Protein AF-A0AAW0ZZJ4-F1 (afdb_monomer_lite)

Radius of gyration: 38.71 Å; chains: 1; bounding box: 100×43×88 Å

Organism: NCBI:txid166442

InterPro domains:
  IPR011687 Ribosome biogenesis protein Nop53/GLTSCR2 [PF07767] (12-136)
  IPR011687 Ribosome biogenesis protein Nop53/GLTSCR2 [PTHR14211] (7-124)

Sequence (141 aa):
MTPTGGKKRKVSKKNKKAWRKYVDMGDVDKFLDNTRLEERLGSFAARENSDLFVVSTAEPVLSKKQRRELLKSKEPRCFSILKPHTAVPDPISKRNRVRTREERRNSRLQTKEQRRNAQILKKRAIQTSQELQNNNNVKTK

pLDDT: mean 85.58, std 9.7, range [42.0, 95.81]

Foldseek 3Di:
DDDDDDDQDDDDCPDPVSVVVRDDCVVVVVVVVVVVVCVVPPDPVPDDPCVVDDDPDPDPPDDPVRVVVVVVPDDDPVCVVVDDPDPDPDPPPDDDDDDDPVRPDDPVVVVVVVVVVVVVVVVVVVVVVVVVVVVVVVVVD

Secondary structure (DSSP, 8-state):
-----PPPP-----SHHHHHHH---HHHHHHHHHHHHHHHH--GGGS-HHHH-----------HHHHHHHHHHSPPGGGGGGS-SSSSPPS------PPPTTTTS-HHHHHHHHHHHHHHHHHHHHHHHHHHHHHHHHTT-

Structure (mmCIF, N/CA/C/O backbone):
data_AF-A0AAW0ZZJ4-F1
#
_entry.id   AF-A0AAW0ZZJ4-F1
#
loop_
_atom_site.group_PDB
_atom_site.id
_atom_site.type_symbol
_atom_site.label_atom_id
_atom_site.label_alt_id
_atom_site.label_comp_id
_atom_site.label_asym_id
_atom_site.label_entity_id
_atom_site.label_seq_id
_atom_site.pdbx_PDB_ins_code
_atom_site.Cartn_x
_atom_site.Cartn_y
_atom_site.Cartn_z
_atom_site.occupancy
_atom_site.B_iso_or_equiv
_atom_site.auth_seq_id
_atom_site.auth_comp_id
_atom_site.auth_asym_id
_atom_site.auth_atom_id
_atom_site.pdbx_PDB_model_num
ATOM 1 N N . MET A 1 1 ? 19.364 -0.132 -42.767 1.00 42.00 1 MET A N 1
ATOM 2 C CA . MET A 1 1 ? 20.809 -0.216 -43.078 1.00 42.00 1 MET A CA 1
ATOM 3 C C . MET A 1 1 ? 21.279 -1.623 -42.744 1.00 42.00 1 MET A C 1
ATOM 5 O O . MET A 1 1 ? 21.388 -1.959 -41.574 1.00 42.00 1 MET A O 1
ATOM 9 N N . THR A 1 2 ? 21.446 -2.482 -43.745 1.00 46.25 2 THR A N 1
ATOM 10 C CA . THR A 1 2 ? 21.956 -3.851 -43.561 1.00 46.25 2 THR A CA 1
ATOM 11 C C . THR A 1 2 ? 23.477 -3.807 -43.385 1.00 46.25 2 THR A C 1
ATOM 13 O O . THR A 1 2 ? 24.134 -3.113 -44.164 1.00 46.25 2 THR A O 1
ATOM 16 N N . PRO A 1 3 ? 24.070 -4.507 -42.400 1.00 58.38 3 PRO A N 1
ATOM 17 C CA . PRO A 1 3 ? 25.512 -4.469 -42.208 1.00 58.38 3 PRO A CA 1
ATOM 18 C C . PRO A 1 3 ? 26.198 -5.182 -43.377 1.00 58.38 3 PRO A C 1
ATOM 20 O O . PRO A 1 3 ? 26.051 -6.387 -43.571 1.00 58.38 3 PRO A O 1
ATOM 23 N N . THR A 1 4 ? 26.956 -4.427 -44.169 1.00 57.59 4 THR A N 1
ATOM 24 C CA . THR A 1 4 ? 27.861 -4.959 -45.189 1.00 57.59 4 THR A CA 1
ATOM 25 C C . THR A 1 4 ? 28.889 -5.860 -44.504 1.00 57.59 4 THR A C 1
ATOM 27 O O . THR A 1 4 ? 29.706 -5.392 -43.707 1.00 57.59 4 THR A O 1
ATOM 30 N N . GLY A 1 5 ? 28.816 -7.164 -44.773 1.00 61.78 5 GLY A N 1
ATOM 31 C CA . GLY A 1 5 ? 29.645 -8.194 -44.151 1.00 61.78 5 GLY A CA 1
ATOM 32 C C . GLY A 1 5 ? 31.118 -8.083 -44.540 1.00 61.78 5 GLY A C 1
ATOM 33 O O . GLY A 1 5 ? 31.578 -8.747 -45.465 1.00 61.78 5 GLY A O 1
ATOM 34 N N . GLY A 1 6 ? 31.878 -7.268 -43.810 1.00 68.12 6 GLY A N 1
ATOM 35 C CA . GLY A 1 6 ? 33.337 -7.267 -43.881 1.00 68.12 6 GLY A CA 1
ATOM 36 C C . GLY A 1 6 ? 33.921 -8.596 -43.387 1.00 68.12 6 GLY A C 1
ATOM 37 O O . GLY A 1 6 ? 33.412 -9.204 -42.441 1.00 68.12 6 GLY A O 1
ATOM 38 N N . LYS A 1 7 ? 35.013 -9.059 -44.014 1.00 72.69 7 LYS A N 1
ATOM 39 C CA . LYS A 1 7 ? 35.733 -10.278 -43.601 1.00 72.69 7 LYS A CA 1
ATOM 40 C C . LYS A 1 7 ? 36.097 -10.194 -42.114 1.00 72.69 7 LYS A C 1
ATOM 42 O O . LYS A 1 7 ? 36.856 -9.317 -41.700 1.00 72.69 7 LYS A O 1
ATOM 47 N N . LYS A 1 8 ? 35.587 -11.136 -41.312 1.00 71.62 8 LYS A N 1
ATOM 48 C CA . LYS A 1 8 ? 35.898 -11.225 -39.878 1.00 71.62 8 LYS A CA 1
ATOM 49 C C . LYS A 1 8 ? 37.405 -11.426 -39.706 1.00 71.62 8 LYS A C 1
ATOM 51 O O . LYS A 1 8 ? 37.961 -12.427 -40.161 1.00 71.62 8 LYS A O 1
ATOM 56 N N . ARG A 1 9 ? 38.080 -10.477 -39.050 1.00 74.62 9 ARG A N 1
ATOM 57 C CA . ARG A 1 9 ? 39.512 -10.601 -38.741 1.00 74.62 9 ARG A CA 1
ATOM 58 C C . ARG A 1 9 ? 39.720 -11.803 -37.821 1.00 74.62 9 ARG A C 1
ATOM 60 O O . ARG A 1 9 ? 39.120 -11.879 -36.750 1.00 74.62 9 ARG A O 1
ATOM 67 N N . LYS A 1 10 ? 40.581 -12.739 -38.232 1.00 80.62 10 LYS A N 1
ATOM 68 C CA . LYS A 1 10 ? 40.976 -13.888 -37.409 1.00 80.62 10 LYS A CA 1
ATOM 69 C C . LYS A 1 10 ? 41.883 -13.390 -36.283 1.00 80.62 10 LYS A C 1
ATOM 71 O O . LYS A 1 10 ? 43.061 -13.130 -36.495 1.00 80.62 10 LYS A O 1
ATOM 76 N N . VAL A 1 11 ? 41.309 -13.203 -35.100 1.00 83.50 11 VAL A N 1
ATOM 77 C CA . VAL A 1 11 ? 42.014 -12.771 -33.886 1.00 83.50 11 VAL A CA 1
ATOM 78 C C . VAL A 1 11 ? 42.107 -13.930 -32.898 1.00 83.50 11 VAL A C 1
ATOM 80 O O . VAL A 1 11 ? 41.164 -14.707 -32.754 1.00 83.50 11 VAL A O 1
ATOM 83 N N . SER A 1 12 ? 43.248 -14.062 -32.216 1.00 85.19 12 SER A N 1
ATOM 84 C CA . SER A 1 12 ? 43.445 -15.101 -31.198 1.00 85.19 12 SER A CA 1
ATOM 85 C C . SER A 1 12 ? 42.535 -14.858 -29.991 1.00 85.19 12 SER A C 1
ATOM 87 O O . SER A 1 12 ? 42.510 -13.760 -29.436 1.00 85.19 12 SER A O 1
ATOM 89 N N . LYS A 1 13 ? 41.809 -15.896 -29.565 1.00 87.31 13 LYS A N 1
ATOM 90 C CA . LYS A 1 13 ? 40.855 -15.859 -28.442 1.00 87.31 13 LYS A CA 1
ATOM 91 C C . LYS A 1 13 ? 41.344 -16.620 -27.203 1.00 87.31 13 LYS A C 1
ATOM 93 O O . LYS A 1 13 ? 40.548 -16.916 -26.322 1.00 87.31 13 LYS A O 1
ATOM 98 N N . LYS A 1 14 ? 42.645 -16.927 -27.121 1.00 88.81 14 LYS A N 1
ATOM 99 C CA . LYS A 1 14 ? 43.208 -17.782 -26.059 1.00 88.81 14 LYS A CA 1
ATOM 100 C C . LYS A 1 14 ? 43.126 -17.172 -24.650 1.00 88.81 14 LYS A C 1
ATOM 102 O O . LYS A 1 14 ? 42.901 -17.880 -23.681 1.00 88.81 14 LYS A O 1
ATOM 107 N N . ASN A 1 15 ? 43.299 -15.852 -24.530 1.00 93.38 15 ASN A N 1
ATOM 108 C CA . ASN A 1 15 ? 43.327 -15.157 -23.240 1.00 93.38 15 ASN A CA 1
ATOM 109 C C . ASN A 1 15 ? 41.959 -14.538 -22.926 1.00 93.38 15 ASN A C 1
ATOM 111 O O . ASN A 1 15 ? 41.329 -13.953 -23.810 1.00 93.38 15 ASN A O 1
ATOM 115 N N . LYS A 1 16 ? 41.565 -14.519 -21.643 1.00 90.38 16 LYS A N 1
ATOM 116 C CA . LYS A 1 16 ? 40.296 -13.931 -21.160 1.00 90.38 16 LYS A CA 1
ATOM 117 C C . LYS A 1 16 ? 40.057 -12.498 -21.657 1.00 90.38 16 LYS A C 1
ATOM 119 O O . LYS A 1 16 ? 38.946 -12.152 -22.044 1.00 90.38 16 LYS A O 1
ATOM 124 N N . LYS A 1 17 ? 41.110 -11.668 -21.689 1.00 90.00 17 LYS A N 1
ATOM 125 C CA . LYS A 1 17 ? 41.046 -10.279 -22.183 1.00 90.00 17 LYS A CA 1
ATOM 126 C C . LYS A 1 17 ? 40.690 -10.205 -23.673 1.00 90.00 17 LYS A C 1
ATOM 128 O O . LYS A 1 17 ? 39.888 -9.366 -24.062 1.00 90.00 17 LYS A O 1
ATOM 133 N N . ALA A 1 18 ? 41.267 -11.081 -24.497 1.00 88.56 18 ALA A N 1
ATOM 134 C CA . ALA A 1 18 ? 40.963 -11.140 -25.925 1.00 88.56 18 ALA A CA 1
ATOM 135 C C . ALA A 1 18 ? 39.568 -11.730 -26.175 1.00 88.56 18 ALA A C 1
ATOM 137 O O . ALA A 1 18 ? 38.838 -11.226 -27.023 1.00 88.56 18 ALA A O 1
ATOM 138 N N . TRP A 1 19 ? 39.170 -12.737 -25.394 1.00 88.44 19 TRP A N 1
ATOM 139 C CA . TRP A 1 19 ? 37.841 -13.339 -25.479 1.00 88.44 19 TRP A CA 1
ATOM 140 C C . TRP A 1 19 ? 36.738 -12.307 -25.211 1.00 88.44 19 TRP A C 1
ATOM 142 O O . TRP A 1 19 ? 35.897 -12.088 -26.071 1.00 88.44 19 TRP A O 1
ATOM 152 N N . ARG A 1 20 ? 36.830 -11.556 -24.106 1.00 88.69 20 ARG A N 1
ATOM 153 C CA . ARG A 1 20 ? 35.875 -10.479 -23.777 1.00 88.69 20 ARG A CA 1
ATOM 154 C C . ARG A 1 20 ? 35.812 -9.345 -24.807 1.00 88.69 20 ARG A C 1
ATOM 156 O O . ARG A 1 20 ? 34.790 -8.688 -24.909 1.00 88.69 20 ARG A O 1
ATOM 163 N N . LYS A 1 21 ? 36.906 -9.070 -25.528 1.00 87.38 21 LYS A N 1
ATOM 164 C CA . LYS A 1 21 ? 36.971 -7.969 -26.507 1.00 87.38 21 LYS A CA 1
ATOM 165 C C . LYS A 1 21 ? 36.396 -8.354 -27.873 1.00 87.38 21 LYS A C 1
ATOM 167 O O . LYS A 1 21 ? 35.887 -7.492 -28.579 1.00 87.38 21 LYS A O 1
ATOM 172 N N . TYR A 1 22 ? 36.557 -9.614 -28.277 1.00 86.62 22 TYR A N 1
ATOM 173 C CA . TYR A 1 22 ? 36.278 -10.067 -29.646 1.00 86.62 22 TYR A CA 1
ATOM 174 C C . TYR A 1 22 ? 35.155 -11.111 -29.740 1.00 86.62 22 TYR A C 1
ATOM 176 O O . TYR A 1 22 ? 34.905 -11.645 -30.825 1.00 86.62 22 TYR A O 1
ATOM 184 N N . VAL A 1 23 ? 34.523 -11.453 -28.619 1.00 86.50 23 VAL A N 1
ATOM 185 C CA . VAL A 1 23 ? 33.293 -12.247 -28.565 1.00 86.50 23 VAL A CA 1
ATOM 186 C C . VAL A 1 23 ? 32.186 -11.309 -28.119 1.00 86.50 23 VAL A C 1
ATOM 188 O O . VAL A 1 23 ? 32.231 -10.790 -27.009 1.00 86.50 23 VAL A O 1
ATOM 191 N N . ASP A 1 24 ? 31.234 -11.070 -29.013 1.00 87.69 24 ASP A N 1
ATOM 192 C CA . ASP A 1 24 ? 30.023 -10.332 -28.691 1.00 87.69 24 ASP A CA 1
ATOM 193 C C . ASP A 1 24 ? 29.004 -11.310 -28.100 1.00 87.69 24 ASP A C 1
ATOM 195 O O . ASP A 1 24 ? 28.627 -12.282 -28.755 1.00 87.69 24 ASP A O 1
ATOM 199 N N . MET A 1 25 ? 28.623 -11.075 -26.847 1.00 88.31 25 MET A N 1
ATOM 200 C CA . MET A 1 25 ? 27.575 -11.812 -26.134 1.00 88.31 25 MET A CA 1
ATOM 201 C C . MET A 1 25 ? 26.293 -10.982 -26.017 1.00 88.31 25 MET A C 1
ATOM 203 O O . MET A 1 25 ? 25.330 -11.444 -25.413 1.00 88.31 25 MET A O 1
ATOM 207 N N . GLY A 1 26 ? 26.254 -9.781 -26.606 1.00 92.06 26 GLY A N 1
ATOM 208 C CA . GLY A 1 26 ? 25.158 -8.838 -26.423 1.00 92.06 26 GLY A CA 1
ATOM 209 C C . GLY A 1 26 ? 23.808 -9.372 -26.888 1.00 92.06 26 GLY A C 1
ATOM 210 O O . GLY A 1 26 ? 22.791 -8.987 -26.330 1.00 92.06 26 GLY A O 1
ATOM 211 N N . ASP A 1 27 ? 23.782 -10.270 -27.872 1.00 93.06 27 ASP A N 1
ATOM 212 C CA . ASP A 1 27 ? 22.553 -10.948 -28.295 1.00 93.06 27 ASP A CA 1
ATOM 213 C C . ASP A 1 27 ? 22.012 -11.887 -27.203 1.00 93.06 27 ASP A C 1
ATOM 215 O O . ASP A 1 27 ? 20.854 -11.799 -26.805 1.00 93.06 27 ASP A O 1
ATOM 219 N N . VAL A 1 28 ? 22.892 -12.714 -26.631 1.00 92.94 28 VAL A N 1
ATOM 220 C CA . VAL A 1 28 ? 22.552 -13.635 -25.537 1.00 92.94 28 VAL A CA 1
ATOM 221 C C . VAL A 1 28 ? 22.141 -12.863 -24.286 1.00 92.94 28 VAL A C 1
ATOM 223 O O . VAL A 1 28 ? 21.137 -13.198 -23.662 1.00 92.94 28 VAL A O 1
ATOM 226 N N . ASP A 1 29 ? 22.880 -11.810 -23.936 1.00 94.00 29 ASP A N 1
ATOM 227 C CA . ASP A 1 29 ? 22.580 -10.984 -22.766 1.00 94.00 29 A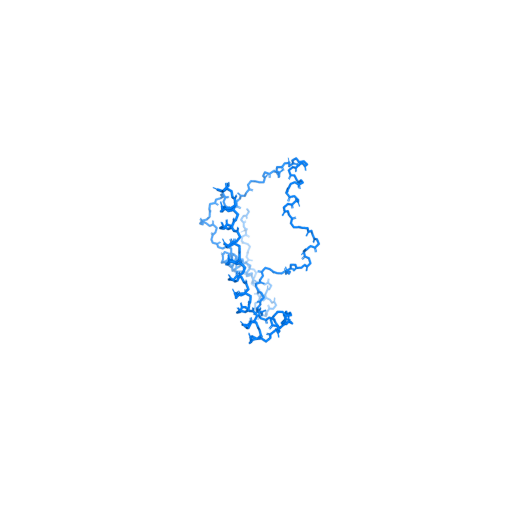SP A CA 1
ATOM 228 C C . ASP A 1 29 ? 21.219 -10.291 -22.920 1.00 94.00 29 ASP A C 1
ATOM 230 O O . ASP A 1 29 ? 20.383 -10.377 -22.021 1.00 94.00 29 ASP A O 1
ATOM 234 N N . LYS A 1 30 ? 20.939 -9.696 -24.090 1.00 95.81 30 LYS A N 1
ATOM 235 C CA . LYS A 1 30 ? 19.632 -9.085 -24.386 1.00 95.81 30 LYS A CA 1
ATOM 236 C C . LYS A 1 30 ? 18.499 -10.101 -24.331 1.00 95.81 30 LYS A C 1
ATOM 238 O O . LYS A 1 30 ? 17.446 -9.798 -23.778 1.00 95.81 30 LYS A O 1
ATOM 243 N N . PHE A 1 31 ? 18.699 -11.295 -24.885 1.00 95.31 31 PHE A N 1
ATOM 244 C CA . PHE A 1 31 ? 17.706 -12.363 -24.827 1.00 95.31 31 PHE A CA 1
ATOM 245 C C . PHE A 1 31 ? 17.391 -12.766 -23.378 1.00 95.31 31 PHE A C 1
ATOM 247 O O . PHE A 1 31 ? 16.222 -12.843 -22.996 1.00 95.31 31 PHE A O 1
ATOM 254 N N . LEU A 1 32 ? 18.420 -12.970 -22.550 1.00 95.69 32 LEU A N 1
ATOM 255 C CA . LEU A 1 32 ? 18.245 -13.339 -21.144 1.00 95.69 32 LEU A CA 1
ATOM 256 C C . LEU A 1 32 ? 17.589 -12.221 -20.330 1.00 95.69 32 LEU A C 1
ATOM 258 O O . LEU A 1 32 ? 16.739 -12.497 -19.485 1.00 95.69 32 LEU A O 1
ATOM 262 N N . ASP A 1 33 ? 17.963 -10.969 -20.578 1.00 94.50 33 ASP A N 1
ATOM 263 C CA . ASP A 1 33 ? 17.381 -9.825 -19.882 1.00 94.50 33 ASP A CA 1
ATOM 264 C C . ASP A 1 33 ? 15.915 -9.611 -20.264 1.00 94.50 33 ASP A C 1
ATOM 266 O O . ASP A 1 33 ? 15.089 -9.398 -19.375 1.00 94.50 33 ASP A O 1
ATOM 270 N N . ASN A 1 34 ? 15.568 -9.765 -21.545 1.00 91.62 34 ASN A N 1
ATOM 271 C CA . ASN A 1 34 ? 14.178 -9.723 -22.000 1.00 91.62 34 ASN A CA 1
ATOM 272 C C . ASN A 1 34 ? 13.355 -10.862 -21.384 1.00 91.62 34 ASN A C 1
ATOM 274 O O . ASN A 1 34 ? 12.283 -10.608 -20.843 1.00 91.62 34 ASN A O 1
ATOM 278 N N . THR A 1 35 ? 13.887 -12.088 -21.366 1.00 92.69 35 THR A N 1
ATOM 279 C CA . THR A 1 35 ? 13.203 -13.251 -20.769 1.00 92.69 35 THR A CA 1
ATOM 280 C C . THR A 1 35 ? 12.917 -13.025 -19.279 1.00 92.69 35 THR A C 1
ATOM 282 O O . THR A 1 35 ? 11.792 -13.191 -18.817 1.00 92.69 35 THR A O 1
ATOM 285 N N . ARG A 1 36 ? 13.909 -12.556 -18.511 1.00 93.25 36 ARG A N 1
ATOM 286 C CA . ARG A 1 36 ? 13.733 -12.239 -17.079 1.00 93.25 36 ARG A CA 1
ATOM 287 C C . ARG A 1 36 ? 12.758 -11.087 -16.845 1.00 93.25 36 ARG A C 1
ATOM 289 O O . ARG A 1 36 ? 12.099 -11.029 -15.807 1.00 93.25 36 ARG A O 1
ATOM 296 N N . LEU A 1 37 ? 12.725 -10.114 -17.754 1.00 89.62 37 LEU A N 1
ATOM 297 C CA . LEU A 1 37 ? 11.792 -8.995 -17.684 1.00 89.62 37 LEU A CA 1
ATOM 298 C C . LEU A 1 37 ? 10.354 -9.477 -17.898 1.00 89.62 37 LEU A C 1
ATOM 300 O O . LEU A 1 37 ? 9.473 -9.087 -17.131 1.00 89.62 37 LEU A O 1
ATOM 304 N N . GLU A 1 38 ? 10.140 -10.356 -18.876 1.00 89.00 38 GLU A N 1
ATOM 305 C CA . GLU A 1 38 ? 8.854 -11.010 -19.127 1.00 89.00 38 GLU A CA 1
ATOM 306 C C . GLU A 1 38 ? 8.408 -11.872 -17.940 1.00 89.00 38 GLU A C 1
ATOM 308 O O . GLU A 1 38 ? 7.250 -11.797 -17.545 1.00 89.00 38 GLU A O 1
ATOM 313 N N . GLU A 1 39 ? 9.308 -12.617 -17.292 1.00 87.62 39 GLU A N 1
ATOM 314 C CA . GLU A 1 39 ? 8.976 -13.363 -16.065 1.00 87.62 39 GLU A CA 1
ATOM 315 C C . GLU A 1 39 ? 8.553 -12.436 -14.914 1.00 87.62 39 GLU A C 1
ATOM 317 O O . GLU A 1 39 ? 7.628 -12.743 -14.161 1.00 87.62 39 GLU A O 1
ATOM 322 N N . ARG A 1 40 ? 9.220 -11.284 -14.771 1.00 87.81 40 ARG A N 1
ATOM 323 C CA . ARG A 1 40 ? 8.944 -10.324 -13.694 1.00 87.81 40 ARG A CA 1
ATOM 324 C C . ARG A 1 40 ? 7.638 -9.553 -13.905 1.00 87.81 40 ARG A C 1
ATOM 326 O O . ARG A 1 40 ? 6.958 -9.254 -12.925 1.00 87.81 40 ARG A O 1
ATOM 333 N N . LEU A 1 41 ? 7.325 -9.172 -15.144 1.00 84.69 41 LEU A N 1
ATOM 334 C CA . LEU A 1 41 ? 6.165 -8.331 -15.479 1.00 84.69 41 LEU A CA 1
ATOM 335 C C . LEU A 1 41 ? 4.949 -9.144 -15.967 1.00 84.69 41 LEU A C 1
ATOM 337 O O . LEU A 1 41 ? 3.814 -8.666 -15.869 1.00 84.69 41 LEU A O 1
ATOM 341 N N . GLY A 1 42 ? 5.175 -10.377 -16.427 1.00 80.56 42 GLY A N 1
ATOM 342 C CA . GLY A 1 42 ? 4.212 -11.239 -17.112 1.00 80.56 42 GLY A CA 1
ATOM 343 C C . GLY A 1 42 ? 4.221 -11.053 -18.637 1.00 80.56 42 GLY A C 1
ATOM 344 O O . GLY A 1 42 ? 4.826 -10.121 -19.165 1.00 80.56 42 GLY A O 1
ATOM 345 N N . SER A 1 43 ? 3.516 -11.932 -19.361 1.00 79.38 43 SER A N 1
ATOM 346 C CA . SER A 1 43 ? 3.373 -11.816 -20.819 1.00 79.38 43 SER A CA 1
ATOM 347 C C . SER A 1 43 ? 2.499 -10.617 -21.195 1.00 79.38 43 SER A C 1
ATOM 349 O O . SER A 1 43 ? 1.336 -10.529 -20.795 1.00 79.38 43 SER A O 1
ATOM 351 N N . PHE A 1 44 ? 3.054 -9.707 -21.995 1.00 73.12 44 PHE A N 1
ATOM 352 C CA . PHE A 1 44 ? 2.333 -8.546 -22.524 1.00 73.12 44 PHE A CA 1
ATOM 353 C C . PHE A 1 44 ? 1.372 -8.902 -23.660 1.00 73.12 44 PHE A C 1
ATOM 355 O O . PHE A 1 44 ? 0.412 -8.176 -23.879 1.00 73.12 44 PHE A O 1
ATOM 362 N N . ALA A 1 45 ? 1.589 -10.029 -24.347 1.00 79.44 45 ALA A N 1
ATOM 363 C CA . ALA A 1 45 ? 0.747 -10.462 -25.464 1.00 79.44 45 ALA A CA 1
ATOM 364 C C . ALA A 1 45 ? -0.678 -10.849 -25.034 1.00 79.44 45 ALA A C 1
ATOM 366 O O . ALA A 1 45 ? -1.597 -10.807 -25.842 1.00 79.44 45 ALA A O 1
ATOM 367 N N . ALA A 1 46 ? -0.861 -11.228 -23.767 1.00 79.75 46 ALA A N 1
ATOM 368 C CA . ALA A 1 46 ? -2.163 -11.582 -23.211 1.00 79.75 46 ALA A CA 1
ATOM 369 C C . ALA A 1 46 ? -2.941 -10.374 -22.656 1.00 79.75 46 ALA A C 1
ATOM 371 O O . ALA A 1 46 ? -4.077 -10.546 -22.221 1.00 79.75 46 ALA A O 1
ATOM 372 N N . ARG A 1 47 ? -2.335 -9.177 -22.605 1.00 81.56 47 ARG A N 1
ATOM 373 C CA . ARG A 1 47 ? -2.967 -7.975 -22.045 1.00 81.56 47 ARG A CA 1
ATOM 374 C C . ARG A 1 47 ? -3.488 -7.081 -23.158 1.00 81.56 47 ARG A C 1
ATOM 376 O O . ARG A 1 47 ? -2.784 -6.813 -24.126 1.00 81.56 47 ARG A O 1
ATOM 383 N N . GLU A 1 48 ? -4.699 -6.578 -22.975 1.00 86.88 48 GLU A N 1
ATOM 384 C CA . GLU A 1 48 ? -5.302 -5.616 -23.890 1.00 86.88 48 GLU A CA 1
ATOM 385 C C . GLU A 1 48 ? -4.584 -4.261 -23.818 1.00 86.88 48 GLU A C 1
ATOM 387 O O . GLU A 1 48 ? -4.116 -3.828 -22.761 1.00 86.88 48 GLU A O 1
ATOM 392 N N . ASN A 1 49 ? -4.533 -3.544 -24.944 1.00 83.69 49 ASN A N 1
ATOM 393 C CA . ASN A 1 49 ? -3.886 -2.227 -25.017 1.00 83.69 49 ASN A CA 1
ATOM 394 C C . ASN A 1 49 ? -4.508 -1.202 -24.050 1.00 83.69 49 ASN A C 1
ATOM 396 O O . ASN A 1 49 ? -3.811 -0.295 -23.597 1.00 83.69 49 ASN A O 1
ATOM 400 N N . SER A 1 50 ? -5.789 -1.356 -23.701 1.00 82.88 50 SER A N 1
ATOM 401 C CA . SER A 1 50 ? -6.477 -0.523 -22.706 1.00 82.88 50 SER A CA 1
ATOM 402 C C . SER A 1 50 ? -5.866 -0.618 -21.308 1.00 82.88 50 SER A C 1
ATOM 404 O O . SER A 1 50 ? -5.913 0.353 -20.558 1.00 82.88 50 SER A O 1
ATOM 406 N N . ASP A 1 51 ? -5.283 -1.768 -20.966 1.00 77.25 51 ASP A N 1
ATOM 407 C CA . ASP A 1 51 ? -4.693 -2.018 -19.647 1.00 77.25 51 ASP A CA 1
ATOM 408 C C . ASP A 1 51 ? -3.220 -1.595 -19.597 1.00 77.25 51 ASP A C 1
ATOM 410 O O . ASP A 1 51 ? -2.665 -1.344 -18.526 1.00 77.25 51 ASP A O 1
ATOM 414 N N . LEU A 1 52 ? -2.572 -1.528 -20.763 1.00 81.50 52 LEU A N 1
ATOM 415 C CA . LEU A 1 52 ? -1.170 -1.136 -20.909 1.00 81.50 52 LEU A CA 1
ATOM 416 C C . LEU A 1 52 ? -1.003 0.380 -21.018 1.00 81.50 52 LEU A C 1
ATOM 418 O O . LEU A 1 52 ? -0.008 0.929 -20.541 1.00 81.50 52 LEU A O 1
ATOM 422 N N . PHE A 1 53 ? -1.968 1.056 -21.642 1.00 84.56 53 PHE A N 1
ATOM 423 C CA . PHE A 1 53 ? -1.876 2.471 -21.963 1.00 84.56 53 PHE A CA 1
ATOM 424 C C . PHE A 1 53 ? -3.061 3.233 -21.382 1.00 84.56 53 PHE A C 1
ATOM 426 O O . PHE A 1 53 ? -4.209 3.034 -21.768 1.00 84.56 53 PHE A O 1
ATOM 433 N N . VAL A 1 54 ? -2.766 4.182 -20.497 1.00 80.44 54 VAL A N 1
ATOM 434 C CA . VAL A 1 54 ? -3.746 5.163 -20.032 1.00 80.44 54 VAL A CA 1
ATOM 435 C C . VAL A 1 54 ? -3.545 6.437 -20.838 1.00 80.44 54 VAL A C 1
ATOM 437 O O . VAL A 1 54 ? -2.452 7.007 -20.855 1.00 80.44 54 VAL A O 1
ATOM 440 N N . VAL A 1 55 ? -4.600 6.898 -21.509 1.00 80.81 55 VAL A N 1
ATOM 441 C CA . VAL A 1 55 ? -4.597 8.225 -22.130 1.00 80.81 55 VAL A CA 1
ATOM 442 C C . VAL A 1 55 ? -4.465 9.244 -21.005 1.00 80.81 55 VAL A C 1
ATOM 444 O O . VAL A 1 55 ? -5.344 9.343 -20.152 1.00 80.81 55 VAL A O 1
ATOM 447 N N . SER A 1 56 ? -3.350 9.979 -20.987 1.00 69.75 56 SER A N 1
ATOM 448 C CA . SER A 1 56 ? -3.104 11.041 -20.009 1.00 69.75 56 SER A CA 1
ATOM 449 C C . SER A 1 56 ? -4.065 12.200 -20.267 1.00 69.75 56 SER A C 1
ATOM 451 O O . SER A 1 56 ? -3.752 13.170 -20.957 1.00 69.75 56 SER A O 1
ATOM 453 N N . THR A 1 57 ? -5.283 12.078 -19.753 1.00 76.62 57 THR A N 1
ATOM 454 C CA . THR A 1 57 ? -6.173 13.214 -19.560 1.00 76.62 57 THR A CA 1
ATOM 455 C C . THR A 1 57 ? -5.585 14.049 -18.436 1.00 76.62 57 THR A C 1
ATOM 457 O O . THR A 1 57 ? -5.334 13.518 -17.352 1.00 76.62 57 THR A O 1
ATOM 460 N N . ALA A 1 58 ? -5.352 15.339 -18.692 1.00 75.62 58 ALA A N 1
ATOM 461 C CA . ALA A 1 58 ? -4.973 16.284 -17.648 1.00 75.62 58 ALA A CA 1
ATOM 462 C C . ALA A 1 58 ? -5.883 16.083 -16.428 1.00 75.62 58 ALA A C 1
ATOM 464 O O . ALA A 1 58 ? -7.093 15.903 -16.598 1.00 75.62 58 ALA A O 1
ATOM 465 N N . GLU A 1 59 ? -5.303 16.070 -15.221 1.00 73.38 59 GLU A N 1
ATOM 466 C CA . GLU A 1 59 ? -6.104 15.883 -14.012 1.00 73.38 59 GLU A CA 1
ATOM 467 C C . GLU A 1 59 ? -7.273 16.873 -14.024 1.00 73.38 59 GLU A C 1
ATOM 469 O O . GLU A 1 59 ? -7.070 18.051 -14.352 1.00 73.38 59 GLU A O 1
ATOM 474 N N . PRO A 1 60 ? -8.497 16.418 -13.699 1.00 73.06 60 PRO A N 1
ATOM 475 C CA . PRO A 1 60 ? -9.641 17.307 -13.679 1.00 73.06 60 PRO A CA 1
ATOM 476 C C . PRO A 1 60 ? -9.309 18.475 -12.755 1.00 73.06 60 PRO A C 1
ATOM 478 O O . PRO A 1 60 ? -8.938 18.277 -11.596 1.00 73.06 60 PRO A O 1
ATOM 481 N N . VAL A 1 61 ? -9.406 19.700 -13.275 1.00 78.88 61 VAL A N 1
ATOM 482 C CA . VAL A 1 61 ? -9.166 20.909 -12.486 1.00 78.88 61 VAL A CA 1
ATOM 483 C C . VAL A 1 61 ? -10.264 20.986 -11.429 1.00 78.88 61 VAL A C 1
ATOM 485 O O . VAL A 1 61 ? -11.363 21.478 -11.675 1.00 78.88 61 VAL A O 1
ATOM 488 N N . LEU A 1 62 ? -9.983 20.437 -10.248 1.00 82.75 62 LEU A N 1
ATOM 489 C CA . LEU A 1 62 ? -10.929 20.417 -9.145 1.00 82.75 62 LEU A CA 1
ATOM 490 C C . LEU A 1 62 ? -11.166 21.842 -8.652 1.00 82.75 62 LEU A C 1
ATOM 492 O O . LEU A 1 62 ? -10.229 22.619 -8.433 1.00 82.75 62 LEU A O 1
ATOM 496 N N . SER A 1 63 ? -12.429 22.169 -8.390 1.00 90.62 63 SER A N 1
ATOM 497 C CA . SER A 1 63 ? -12.771 23.421 -7.724 1.00 90.62 63 SER A CA 1
ATOM 498 C C . SER A 1 63 ? -12.120 23.482 -6.336 1.00 90.62 63 SER A C 1
ATOM 500 O O . SER A 1 63 ? -11.959 22.466 -5.652 1.00 90.62 63 SER A O 1
ATOM 502 N N . LYS A 1 64 ? -11.800 24.695 -5.860 1.00 91.56 64 LYS A N 1
ATOM 503 C CA . LYS A 1 64 ? -11.235 24.930 -4.515 1.00 91.56 64 LYS A CA 1
ATOM 504 C C . LYS A 1 64 ? -12.048 24.232 -3.416 1.00 91.56 64 LYS A C 1
ATOM 506 O O . LYS A 1 64 ? -11.471 23.724 -2.454 1.00 91.56 64 LYS A O 1
ATOM 511 N N . LYS A 1 65 ? -13.378 24.180 -3.570 1.00 92.50 65 LYS A N 1
ATOM 512 C CA . LYS A 1 65 ? -14.286 23.511 -2.628 1.00 92.50 65 LY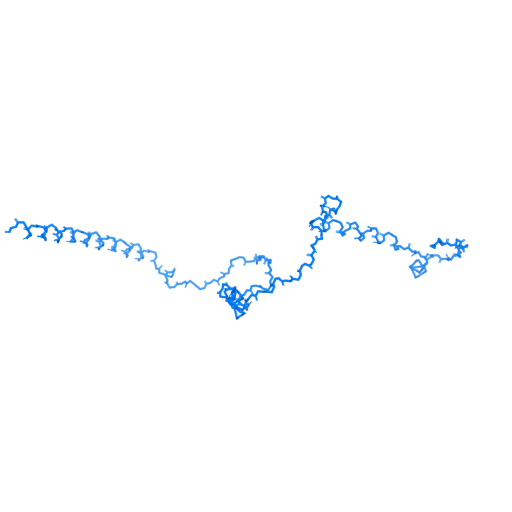S A CA 1
ATOM 513 C C . LYS A 1 65 ? -14.072 21.993 -2.609 1.00 92.50 65 LYS A C 1
ATOM 515 O O . LYS A 1 65 ? -13.854 21.439 -1.537 1.00 92.50 65 LYS A O 1
ATOM 520 N N . GLN A 1 66 ? -14.037 21.361 -3.782 1.00 91.38 66 GLN A N 1
ATOM 521 C CA . GLN A 1 66 ? -13.810 19.917 -3.930 1.00 91.38 66 GLN A CA 1
ATOM 522 C C . GLN A 1 66 ? -12.436 19.512 -3.383 1.00 91.38 66 GLN A C 1
ATOM 524 O O . GLN A 1 66 ? -12.316 18.547 -2.632 1.00 91.38 66 GLN A O 1
ATOM 529 N N . ARG A 1 67 ? -11.394 20.307 -3.660 1.00 90.88 67 ARG A N 1
ATOM 530 C CA . ARG A 1 67 ? -10.051 20.069 -3.110 1.00 90.88 67 ARG A CA 1
ATOM 531 C C . ARG A 1 67 ? -10.033 20.122 -1.579 1.00 90.88 67 ARG A C 1
ATOM 533 O O . ARG A 1 67 ? -9.360 19.310 -0.949 1.00 90.88 67 ARG A O 1
ATOM 540 N N . ARG A 1 68 ? -10.771 21.056 -0.970 1.00 91.50 68 ARG A N 1
ATOM 541 C CA . ARG A 1 68 ? -10.877 21.176 0.494 1.00 91.50 68 ARG A CA 1
ATOM 542 C C . ARG A 1 68 ? -11.598 19.981 1.120 1.00 91.50 68 ARG A C 1
ATOM 544 O O . ARG A 1 68 ? -11.192 19.532 2.186 1.00 91.50 68 ARG A O 1
ATOM 551 N N . GLU A 1 69 ? -12.634 19.466 0.468 1.00 92.56 69 GLU A N 1
ATOM 552 C CA . GLU A 1 69 ? -13.360 18.273 0.922 1.00 92.56 69 GLU A CA 1
ATOM 553 C C . GLU A 1 69 ? -12.466 17.025 0.881 1.00 92.56 69 GLU A C 1
ATOM 555 O O . GLU A 1 69 ? -12.362 16.326 1.887 1.00 92.56 69 GLU A O 1
ATOM 560 N N . LEU A 1 70 ? -11.714 16.821 -0.207 1.00 90.44 70 LEU A N 1
ATOM 561 C CA . LEU A 1 70 ? -10.741 15.724 -0.316 1.00 90.44 70 LEU A CA 1
ATOM 562 C C . LEU A 1 70 ? -9.613 15.820 0.722 1.00 90.44 70 LEU A C 1
ATOM 564 O O . LEU A 1 70 ? -9.163 14.810 1.261 1.00 90.44 70 LEU A O 1
ATOM 568 N N . LEU A 1 71 ? -9.146 17.034 1.025 1.00 90.31 71 LEU A N 1
ATOM 569 C CA . LEU A 1 71 ? -8.141 17.252 2.067 1.00 90.31 71 LEU A CA 1
ATOM 570 C C . LEU A 1 71 ? -8.682 16.976 3.473 1.00 90.31 71 LEU A C 1
ATOM 572 O O . LEU A 1 71 ? -7.897 16.629 4.348 1.00 90.31 71 LEU A O 1
ATOM 576 N N . LYS A 1 72 ? -9.996 17.106 3.694 1.00 91.81 72 LYS A N 1
ATOM 577 C CA . LYS A 1 72 ? -10.624 16.825 4.990 1.00 91.81 72 LYS A CA 1
ATOM 578 C C . LYS A 1 72 ? -10.676 15.326 5.289 1.00 91.81 72 LYS A C 1
ATOM 580 O O . LYS A 1 72 ? -10.530 14.943 6.444 1.00 91.81 72 LYS A O 1
ATOM 585 N N . SER A 1 73 ? -10.878 14.490 4.269 1.00 90.56 73 SER A N 1
ATOM 586 C CA . SER A 1 73 ? -10.827 13.027 4.405 1.00 90.56 73 SER A CA 1
ATOM 587 C C . SER A 1 73 ? -9.402 12.472 4.377 1.00 90.56 73 SER A C 1
ATOM 589 O O . SER A 1 73 ? -9.164 11.363 4.850 1.00 90.56 73 SER A O 1
ATOM 591 N N . LYS A 1 74 ? -8.451 13.211 3.796 1.00 91.25 74 LYS A N 1
ATOM 592 C CA . LYS A 1 74 ? -7.055 12.786 3.701 1.00 91.25 74 LYS A CA 1
ATOM 593 C C . LYS A 1 74 ? -6.359 12.909 5.053 1.00 91.25 74 LYS A C 1
ATOM 595 O O . LYS A 1 74 ? -6.459 13.918 5.742 1.00 91.25 74 LYS A O 1
ATOM 600 N N . GLU A 1 75 ? -5.589 11.887 5.397 1.00 90.56 75 GLU A N 1
ATOM 601 C CA . GLU A 1 75 ? -4.788 11.892 6.613 1.00 90.56 75 GLU A CA 1
ATOM 602 C C . GLU A 1 75 ? -3.739 13.025 6.593 1.00 90.56 75 GLU A C 1
ATOM 604 O O . GLU A 1 75 ? -3.034 13.196 5.587 1.00 90.56 75 GLU A O 1
ATOM 609 N N . PRO A 1 76 ? -3.614 13.805 7.683 1.00 92.38 76 PRO A N 1
ATOM 610 C CA . PRO A 1 76 ? -2.603 14.848 7.796 1.00 92.38 76 PRO A CA 1
ATOM 611 C C . PRO A 1 76 ? -1.176 14.326 7.617 1.00 92.38 76 PRO A C 1
ATOM 613 O O . PRO A 1 76 ? -0.816 13.244 8.077 1.00 92.38 76 PRO A O 1
ATOM 616 N N . ARG A 1 77 ? -0.317 15.148 7.002 1.00 90.19 77 ARG A N 1
ATOM 617 C CA . ARG A 1 77 ? 1.080 14.783 6.709 1.00 90.19 77 ARG A CA 1
ATOM 618 C C . ARG A 1 77 ? 1.893 14.462 7.968 1.00 90.19 77 ARG A C 1
ATOM 620 O O . ARG A 1 77 ? 2.804 13.656 7.890 1.00 90.19 77 ARG A O 1
ATOM 627 N N . CYS A 1 78 ? 1.558 15.042 9.121 1.00 92.75 78 CYS A N 1
ATOM 628 C CA . CYS A 1 78 ? 2.255 14.771 10.382 1.00 92.75 78 CYS A CA 1
ATOM 629 C C . CYS A 1 78 ? 2.166 13.301 10.825 1.00 92.75 78 CYS A C 1
ATOM 631 O O . CYS A 1 78 ? 3.082 12.809 11.479 1.00 92.75 78 CYS A O 1
ATOM 633 N N . PHE A 1 79 ? 1.125 12.573 10.416 1.00 92.62 79 PHE A N 1
ATOM 634 C CA . PHE A 1 79 ? 0.994 11.154 10.734 1.00 92.62 79 PHE A CA 1
ATOM 635 C C . PHE A 1 79 ? 1.851 10.249 9.840 1.00 92.62 79 PHE A C 1
ATOM 637 O O . PHE A 1 79 ? 1.999 9.068 10.143 1.00 92.62 79 PHE A O 1
ATOM 644 N N . SER A 1 80 ? 2.498 10.777 8.788 1.00 91.25 80 SER A N 1
ATOM 645 C CA . SER A 1 80 ? 3.367 9.966 7.922 1.00 91.25 80 SER A CA 1
ATOM 646 C C . SER A 1 80 ? 4.551 9.357 8.673 1.00 91.25 80 SER A C 1
ATOM 648 O O . SER A 1 80 ? 5.024 8.298 8.286 1.00 91.25 80 SER A O 1
ATOM 650 N N . ILE A 1 81 ? 5.012 10.004 9.748 1.00 92.19 81 ILE A N 1
ATOM 651 C CA . ILE A 1 81 ? 6.119 9.528 10.592 1.00 92.19 81 ILE A CA 1
ATOM 652 C C . ILE A 1 81 ? 5.719 8.270 11.378 1.00 92.19 81 ILE A C 1
ATOM 654 O O . ILE A 1 81 ? 6.570 7.448 11.701 1.00 92.19 81 ILE A O 1
ATOM 658 N N . LEU A 1 82 ? 4.426 8.102 11.675 1.00 89.75 82 LEU A N 1
ATOM 659 C CA . LEU A 1 82 ? 3.913 6.932 12.394 1.00 89.75 82 LEU A CA 1
ATOM 660 C C . LEU A 1 82 ? 3.707 5.721 11.476 1.00 89.75 82 LEU A C 1
ATOM 662 O O . LEU A 1 82 ? 3.504 4.610 11.966 1.00 89.75 82 LEU A O 1
ATOM 666 N N . LYS A 1 83 ? 3.725 5.923 10.154 1.00 89.94 83 LYS A N 1
ATOM 667 C CA . LYS A 1 83 ? 3.546 4.849 9.178 1.00 89.94 83 LYS A CA 1
ATOM 668 C C . LYS A 1 83 ? 4.867 4.119 8.930 1.00 89.94 83 LYS A C 1
ATOM 670 O O . LYS A 1 83 ? 5.927 4.744 8.951 1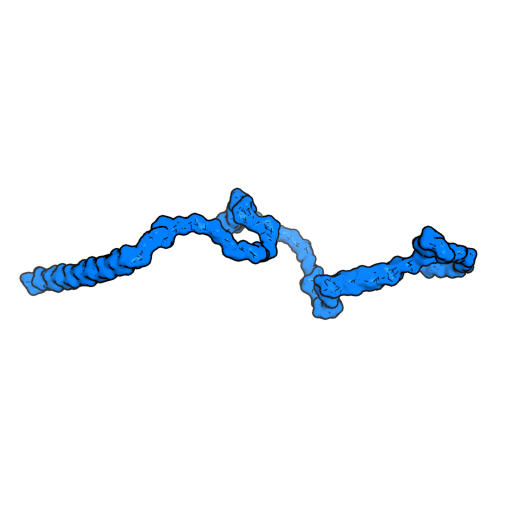.00 89.94 83 LYS A O 1
ATOM 675 N N . PRO A 1 84 ? 4.824 2.803 8.665 1.00 88.38 84 PRO A N 1
ATOM 676 C CA . PRO A 1 84 ? 6.021 2.061 8.299 1.00 88.38 84 PRO A CA 1
ATOM 677 C C . PRO A 1 84 ? 6.585 2.575 6.968 1.00 88.38 84 PRO A C 1
ATOM 679 O O . PRO A 1 84 ? 5.842 2.945 6.061 1.00 88.38 84 PRO A O 1
ATOM 682 N N . HIS A 1 85 ? 7.913 2.567 6.843 1.00 87.06 85 HIS A N 1
ATOM 683 C CA . HIS A 1 85 ? 8.607 2.986 5.620 1.00 87.06 85 HIS A CA 1
ATOM 684 C C . HIS A 1 85 ? 8.403 1.995 4.455 1.00 87.06 85 HIS A C 1
ATOM 686 O O . HIS A 1 85 ? 8.584 2.347 3.292 1.00 87.06 85 HIS A O 1
ATOM 692 N N . THR A 1 86 ? 8.041 0.745 4.750 1.00 87.94 86 THR A N 1
ATOM 693 C CA . THR A 1 86 ? 7.821 -0.316 3.762 1.00 87.94 86 THR A CA 1
ATOM 694 C C . THR A 1 86 ? 6.406 -0.881 3.885 1.00 87.94 86 THR A C 1
ATOM 696 O O . THR A 1 86 ? 5.846 -0.961 4.975 1.00 87.94 86 THR A O 1
ATOM 699 N N . ALA A 1 87 ? 5.823 -1.300 2.757 1.00 85.44 87 ALA A N 1
ATOM 700 C CA . ALA A 1 87 ? 4.540 -2.013 2.713 1.00 85.44 87 ALA A CA 1
ATOM 701 C C . ALA A 1 87 ? 4.674 -3.517 3.038 1.00 85.44 87 ALA A C 1
ATOM 703 O O . ALA A 1 87 ? 3.704 -4.266 2.957 1.00 85.44 87 ALA A O 1
ATOM 704 N N . VAL A 1 88 ? 5.886 -3.967 3.375 1.00 87.19 88 VAL A N 1
ATOM 705 C CA . VAL A 1 88 ? 6.175 -5.356 3.732 1.00 87.19 88 VAL A CA 1
ATOM 706 C C . VAL A 1 88 ? 5.739 -5.578 5.181 1.00 87.19 88 VAL A C 1
ATOM 708 O O . VAL A 1 88 ? 6.119 -4.781 6.043 1.00 87.19 88 VAL A O 1
ATOM 711 N N . PRO A 1 89 ? 4.954 -6.632 5.476 1.00 84.81 89 PRO A N 1
ATOM 712 C CA . PRO A 1 89 ? 4.593 -6.947 6.848 1.00 84.81 89 PRO A CA 1
ATOM 713 C C . PRO A 1 89 ? 5.855 -7.245 7.658 1.00 84.81 89 PRO A C 1
ATOM 715 O O . PRO A 1 89 ? 6.771 -7.922 7.193 1.00 84.81 89 PRO A O 1
ATOM 718 N N . ASP A 1 90 ? 5.898 -6.725 8.878 1.00 81.94 90 ASP A N 1
ATOM 719 C CA 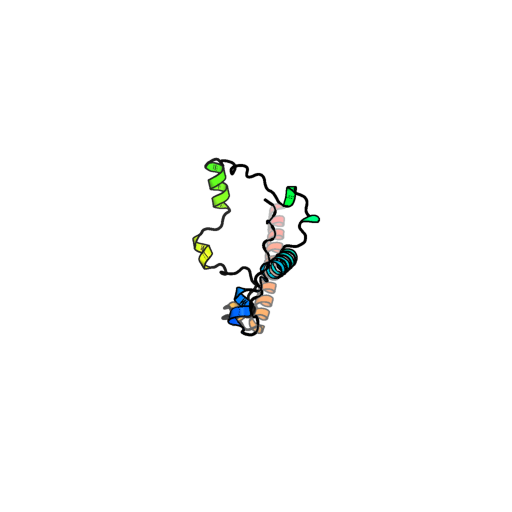. ASP A 1 90 ? 7.032 -6.913 9.771 1.00 81.94 90 ASP A CA 1
ATOM 720 C C . ASP A 1 90 ? 7.226 -8.411 10.081 1.00 81.94 90 ASP A C 1
ATOM 722 O O . ASP A 1 90 ? 6.271 -9.053 10.539 1.00 81.94 90 ASP A O 1
ATOM 726 N N . PRO A 1 91 ? 8.422 -8.992 9.859 1.00 85.25 91 PRO A N 1
ATOM 727 C CA . PRO A 1 91 ? 8.677 -10.404 10.143 1.00 85.25 91 PRO A CA 1
ATOM 728 C C . PRO A 1 91 ? 8.452 -10.771 11.617 1.00 85.25 91 PRO A C 1
ATOM 730 O O . PRO A 1 91 ? 8.197 -11.935 11.929 1.00 85.25 91 PRO A O 1
ATOM 733 N N . ILE A 1 92 ? 8.511 -9.801 12.536 1.00 84.38 92 ILE A N 1
ATOM 734 C CA . ILE A 1 92 ? 8.291 -10.024 13.967 1.00 84.38 92 ILE A CA 1
ATOM 735 C C . ILE A 1 92 ? 6.978 -9.355 14.385 1.00 84.38 92 ILE A C 1
ATOM 737 O O . ILE A 1 92 ? 6.933 -8.198 14.801 1.00 84.38 92 ILE A O 1
ATOM 741 N N . SER A 1 93 ? 5.881 -10.114 14.316 1.00 79.06 93 SER A N 1
ATOM 742 C CA . SER A 1 93 ? 4.548 -9.608 14.679 1.00 79.06 93 SER A CA 1
ATOM 743 C C . SER A 1 93 ? 4.358 -9.406 16.188 1.00 79.06 93 SER A C 1
ATOM 745 O O . SER A 1 93 ? 3.588 -8.546 16.617 1.00 79.06 93 SER A O 1
ATOM 747 N N . LYS A 1 94 ? 5.068 -10.179 17.019 1.00 85.00 94 LYS A N 1
ATOM 748 C CA . LYS A 1 94 ? 4.947 -10.138 18.482 1.00 85.00 94 LYS A CA 1
ATOM 749 C C . LYS A 1 94 ? 6.048 -9.270 19.079 1.00 85.00 94 LYS A C 1
ATOM 751 O O . LYS A 1 94 ? 7.190 -9.702 19.198 1.00 85.00 94 LYS A O 1
ATOM 756 N N . ARG A 1 95 ? 5.691 -8.060 19.509 1.00 83.12 95 ARG A N 1
ATOM 757 C CA . ARG A 1 95 ? 6.564 -7.203 20.322 1.00 83.12 95 ARG A CA 1
ATOM 758 C C . ARG A 1 95 ? 6.188 -7.296 21.796 1.00 83.12 95 ARG A C 1
ATOM 760 O O . ARG A 1 95 ? 5.006 -7.307 22.142 1.00 83.12 95 ARG A O 1
ATOM 767 N N . ASN A 1 96 ? 7.194 -7.297 22.666 1.00 86.69 96 ASN A N 1
ATOM 768 C CA . ASN A 1 96 ? 6.983 -7.163 24.103 1.00 86.69 96 ASN A CA 1
ATOM 769 C C . ASN A 1 96 ? 6.443 -5.755 24.393 1.00 86.69 96 ASN A C 1
ATOM 771 O O . ASN A 1 96 ? 7.161 -4.767 24.253 1.00 86.69 96 ASN A O 1
ATOM 775 N N . ARG A 1 97 ? 5.165 -5.659 24.773 1.00 90.75 97 ARG A N 1
ATOM 776 C CA . ARG A 1 97 ? 4.516 -4.407 25.184 1.00 90.75 97 ARG A CA 1
ATOM 777 C C . ARG A 1 97 ? 4.293 -4.406 26.692 1.00 90.75 97 ARG A C 1
ATOM 779 O O . ARG A 1 97 ? 3.983 -5.437 27.288 1.00 90.75 97 ARG A O 1
ATOM 786 N N . VAL A 1 98 ? 4.378 -3.225 27.301 1.00 91.44 98 VAL A N 1
ATOM 787 C CA . VAL A 1 98 ? 3.934 -3.016 28.683 1.00 91.44 98 VAL A CA 1
ATOM 788 C C . VAL A 1 98 ? 2.424 -3.241 28.766 1.00 91.44 98 VAL A C 1
ATOM 790 O O . VAL A 1 98 ? 1.646 -2.588 28.065 1.00 91.44 98 VAL A O 1
ATOM 793 N N . ARG A 1 99 ? 2.010 -4.160 29.641 1.00 90.31 99 ARG A N 1
ATOM 794 C CA . ARG A 1 99 ? 0.593 -4.460 29.879 1.00 90.31 99 ARG A CA 1
ATOM 795 C C . ARG A 1 99 ? -0.164 -3.209 30.324 1.00 90.31 99 ARG A C 1
ATOM 797 O O . ARG A 1 99 ? 0.319 -2.455 31.181 1.00 90.31 99 ARG A O 1
ATOM 804 N N . THR A 1 100 ? -1.366 -3.005 29.783 1.00 92.44 100 THR A N 1
ATOM 805 C CA . THR A 1 100 ? -2.234 -1.903 30.232 1.00 92.44 100 THR A CA 1
ATOM 806 C C . THR A 1 100 ? -2.590 -2.074 31.713 1.00 92.44 100 THR A C 1
ATOM 808 O O . THR A 1 100 ? -2.419 -3.142 32.310 1.00 92.44 100 THR A O 1
ATOM 811 N N . ARG A 1 101 ? -3.064 -1.004 32.360 1.00 89.56 101 ARG A N 1
ATOM 812 C CA . ARG A 1 101 ? -3.474 -1.070 33.774 1.00 89.56 101 ARG A CA 1
ATOM 813 C C . ARG A 1 101 ? -4.576 -2.112 33.999 1.00 89.56 101 ARG A C 1
ATOM 815 O O . ARG A 1 101 ? -4.602 -2.749 35.047 1.00 89.56 101 ARG A O 1
ATOM 822 N N . GLU A 1 102 ? -5.452 -2.285 33.018 1.00 87.25 102 GLU A N 1
ATOM 823 C CA . GLU A 1 102 ? -6.554 -3.247 33.035 1.00 87.25 102 GLU A CA 1
ATOM 824 C C . GLU A 1 102 ? -6.046 -4.684 32.904 1.00 87.25 102 GLU A C 1
ATOM 826 O O . GLU A 1 102 ? -6.402 -5.526 33.726 1.00 87.25 102 GLU A O 1
ATOM 831 N N . GLU A 1 103 ? -5.137 -4.938 31.958 1.00 88.44 103 GLU A N 1
ATOM 832 C CA . GLU A 1 103 ? -4.492 -6.245 31.743 1.00 88.44 103 GLU A CA 1
ATOM 833 C C . GLU A 1 103 ? -3.632 -6.692 32.937 1.00 88.44 103 GLU A C 1
ATOM 835 O O . GLU A 1 103 ? -3.428 -7.885 33.153 1.00 88.44 103 GLU A O 1
ATOM 840 N N . ARG A 1 104 ? -3.104 -5.743 33.722 1.00 90.25 104 ARG A N 1
ATOM 841 C CA . ARG A 1 104 ? -2.354 -6.035 34.955 1.00 90.25 104 ARG A CA 1
ATOM 842 C C . ARG A 1 104 ? -3.244 -6.411 36.138 1.00 90.25 104 ARG A C 1
ATOM 844 O O . ARG A 1 104 ? -2.716 -6.906 37.134 1.00 90.25 104 ARG A O 1
ATOM 851 N N . ARG A 1 105 ? -4.559 -6.165 36.081 1.00 89.25 105 ARG A N 1
ATOM 852 C CA . ARG A 1 105 ? -5.446 -6.527 37.195 1.00 89.25 105 ARG A CA 1
ATOM 853 C C . ARG A 1 105 ? -5.500 -8.041 37.362 1.00 89.25 105 ARG A C 1
ATOM 855 O O . ARG A 1 105 ? -5.503 -8.802 36.401 1.00 89.25 105 ARG A O 1
ATOM 862 N N . ASN A 1 106 ? -5.607 -8.476 38.614 1.00 92.38 106 ASN A N 1
ATOM 863 C CA . ASN A 1 106 ? -5.808 -9.882 38.928 1.00 92.38 106 ASN A CA 1
ATOM 864 C C . ASN A 1 106 ? -7.168 -10.352 38.383 1.00 92.38 106 ASN A C 1
ATOM 866 O O . AS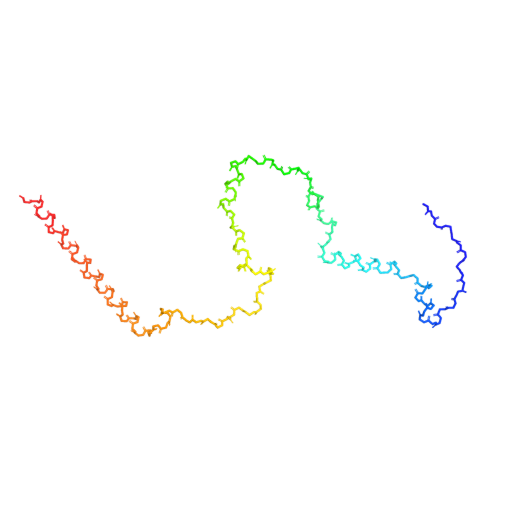N A 1 106 ? -8.205 -9.773 38.719 1.00 92.38 106 ASN A O 1
ATOM 870 N N . SER A 1 107 ? -7.164 -11.431 37.595 1.00 89.12 107 SER A N 1
ATOM 871 C CA . SER A 1 107 ? -8.372 -12.028 37.008 1.00 89.12 107 SER A CA 1
ATOM 872 C C . SER A 1 107 ? -9.451 -12.325 38.060 1.00 89.12 107 SER A C 1
ATOM 874 O O . SER A 1 107 ? -10.625 -12.030 37.845 1.00 89.12 107 SER A O 1
ATOM 876 N N . ARG A 1 108 ? -9.070 -12.793 39.260 1.00 90.44 108 ARG A N 1
ATOM 877 C CA . ARG A 1 108 ? -10.029 -13.074 40.345 1.00 90.44 108 ARG A CA 1
ATOM 878 C C . ARG A 1 108 ? -10.771 -11.820 40.812 1.00 90.44 108 ARG A C 1
ATOM 880 O O . ARG A 1 108 ? -11.946 -11.907 41.166 1.00 90.44 108 ARG A O 1
ATOM 887 N N . LEU A 1 109 ? -10.095 -10.670 40.833 1.00 89.31 109 LEU A N 1
ATOM 888 C CA . LEU A 1 109 ? -10.712 -9.400 41.218 1.00 89.31 109 LEU A CA 1
ATOM 889 C C . LEU A 1 109 ? -11.655 -8.897 40.123 1.00 89.31 109 LEU A C 1
ATOM 891 O O . LEU A 1 109 ? -12.772 -8.510 40.452 1.00 89.31 109 LEU A O 1
ATOM 895 N N . GLN A 1 110 ? -11.271 -9.004 38.844 1.00 88.81 110 GLN A N 1
ATOM 896 C CA . GLN A 1 110 ? -12.160 -8.662 37.723 1.00 88.81 110 GLN A CA 1
ATOM 897 C C . GLN A 1 110 ? -13.457 -9.479 37.760 1.00 88.81 110 GLN A C 1
ATOM 899 O O . GLN A 1 110 ? -14.542 -8.908 37.684 1.00 88.81 110 GLN A O 1
ATOM 904 N N . THR A 1 111 ? -13.375 -10.797 37.964 1.00 91.06 111 THR A N 1
ATOM 905 C CA . THR A 1 111 ? -14.569 -11.654 38.045 1.00 91.06 111 THR A CA 1
ATOM 906 C C . THR A 1 111 ? -15.466 -11.275 39.225 1.00 91.06 111 THR A C 1
ATOM 908 O O . THR A 1 111 ? -16.693 -11.264 39.100 1.00 91.06 111 THR A O 1
ATOM 911 N N . LYS A 1 112 ? -14.883 -10.936 40.384 1.00 93.44 112 LYS A N 1
ATOM 912 C CA . LYS A 1 112 ? -15.650 -10.457 41.547 1.00 93.44 112 LYS A CA 1
ATOM 913 C C . LYS A 1 112 ? -16.328 -9.111 41.268 1.00 93.44 112 LYS A C 1
ATOM 915 O O . LYS A 1 112 ? -17.505 -8.964 41.594 1.00 93.44 112 LYS A O 1
ATOM 920 N N . GLU A 1 113 ? -15.626 -8.162 40.650 1.00 91.56 113 GLU A N 1
ATOM 921 C CA . GLU A 1 113 ? -16.181 -6.861 40.250 1.00 91.56 113 GLU A CA 1
ATOM 922 C C . GLU A 1 113 ? -17.325 -7.023 39.242 1.00 91.56 113 GLU A C 1
ATOM 924 O O . GLU A 1 113 ? -18.395 -6.456 39.445 1.00 91.56 113 GLU A O 1
ATOM 929 N N . GLN A 1 114 ? -17.156 -7.858 38.213 1.00 92.31 114 GLN A N 1
ATOM 930 C CA . GLN A 1 114 ? -18.202 -8.143 37.225 1.00 92.31 114 GLN A CA 1
ATOM 931 C C . GLN A 1 114 ? -19.453 -8.748 37.874 1.00 92.31 114 GLN A C 1
ATOM 933 O O . GLN A 1 114 ? -20.568 -8.296 37.608 1.00 92.31 114 GLN A O 1
ATOM 938 N N . ARG A 1 115 ? -19.282 -9.722 38.781 1.00 92.38 115 ARG A N 1
ATOM 939 C CA . ARG A 1 115 ? -20.398 -10.309 39.545 1.00 92.38 115 ARG A CA 1
ATOM 940 C C . ARG A 1 115 ? -21.105 -9.266 40.409 1.00 92.38 115 ARG A C 1
ATOM 942 O O . ARG A 1 115 ? -22.334 -9.224 40.424 1.00 92.38 115 ARG A O 1
ATOM 949 N N . ARG A 1 116 ? -20.347 -8.409 41.099 1.00 93.44 116 ARG A N 1
ATOM 950 C CA . ARG A 1 116 ? -20.898 -7.322 41.921 1.00 93.44 116 ARG A CA 1
ATOM 951 C C . ARG A 1 116 ? -21.675 -6.322 41.064 1.00 93.44 116 ARG A C 1
ATOM 953 O O . ARG A 1 116 ? -22.806 -5.988 41.406 1.00 93.44 116 ARG A O 1
ATOM 960 N N . ASN A 1 117 ? -21.114 -5.899 39.934 1.00 93.69 117 ASN A N 1
ATOM 961 C CA . ASN A 1 117 ? -21.758 -4.968 39.008 1.00 93.69 117 ASN A CA 1
ATOM 962 C C . ASN A 1 117 ? -23.054 -5.556 38.436 1.00 93.69 117 ASN A C 1
ATOM 964 O O . ASN A 1 117 ? -24.074 -4.870 38.416 1.00 93.69 117 ASN A O 1
ATOM 968 N N . ALA A 1 118 ? -23.058 -6.841 38.067 1.00 93.62 118 ALA A N 1
ATOM 969 C CA . ALA A 1 118 ? -24.260 -7.534 37.604 1.00 93.62 118 ALA A CA 1
ATOM 970 C C . ALA A 1 118 ? -25.362 -7.580 38.678 1.00 93.62 118 ALA A C 1
ATOM 972 O O . ALA A 1 118 ? -26.538 -7.387 38.373 1.00 93.62 118 ALA A O 1
ATOM 973 N N . GLN A 1 119 ? -25.002 -7.792 39.947 1.00 92.56 119 GLN A N 1
ATOM 974 C CA . GLN A 1 119 ? -25.965 -7.748 41.052 1.00 92.56 119 GLN A CA 1
ATOM 975 C C . GLN A 1 119 ? -26.519 -6.337 41.284 1.00 92.56 119 GLN A C 1
ATOM 977 O O . GLN A 1 119 ? -27.717 -6.187 41.515 1.00 92.56 119 GLN A O 1
ATOM 982 N N . ILE A 1 120 ? -25.676 -5.303 41.199 1.00 93.56 120 ILE A N 1
ATOM 983 C CA . ILE A 1 120 ? -26.103 -3.901 41.331 1.00 93.56 120 ILE A CA 1
ATOM 984 C C . ILE A 1 120 ? -27.084 -3.531 40.211 1.00 93.56 120 ILE A C 1
ATOM 986 O O . ILE A 1 120 ? -28.128 -2.947 40.494 1.00 93.56 120 ILE A O 1
ATOM 990 N N . LEU A 1 121 ? -26.791 -3.915 38.965 1.00 92.06 121 LEU A N 1
ATOM 991 C CA . LEU A 1 121 ? -27.677 -3.708 37.814 1.00 92.06 121 LEU A CA 1
ATOM 992 C C . LEU A 1 121 ? -29.042 -4.379 38.017 1.00 92.06 121 LEU A C 1
ATOM 994 O O . LEU A 1 121 ? -30.067 -3.732 37.819 1.00 92.06 1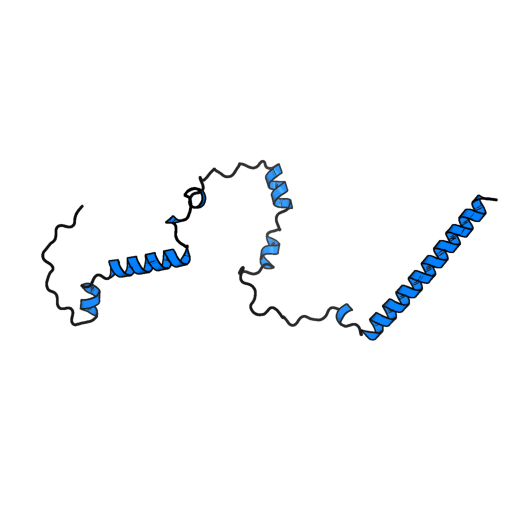21 LEU A O 1
ATOM 998 N N . LYS A 1 122 ? -29.066 -5.634 38.488 1.00 92.50 122 LYS A N 1
ATOM 999 C CA . LYS A 1 122 ? -30.319 -6.342 38.809 1.00 92.50 122 LYS A CA 1
ATOM 1000 C C . LYS A 1 122 ? -31.128 -5.620 39.885 1.00 92.50 122 LYS A C 1
ATOM 1002 O O . LYS A 1 122 ? -32.329 -5.437 39.720 1.00 92.50 122 LYS A O 1
ATOM 1007 N N . LYS A 1 123 ? -30.478 -5.180 40.968 1.00 92.56 123 LYS A N 1
ATOM 1008 C CA . LYS A 1 123 ? -31.147 -4.438 42.049 1.00 92.56 123 LYS A CA 1
ATOM 1009 C C . LYS A 1 123 ? -31.737 -3.118 41.552 1.00 92.56 123 LYS A C 1
ATOM 1011 O O . LYS A 1 123 ? -32.881 -2.821 41.876 1.00 92.56 123 LYS A O 1
ATOM 1016 N N . ARG A 1 124 ? -30.988 -2.370 40.735 1.00 92.44 124 ARG A N 1
ATOM 1017 C CA . ARG A 1 124 ? -31.475 -1.124 40.127 1.00 92.44 124 ARG A CA 1
ATOM 1018 C C . ARG A 1 124 ? -32.678 -1.366 39.221 1.00 92.44 124 ARG A C 1
ATOM 1020 O O . ARG A 1 124 ? -33.668 -0.671 39.371 1.00 92.44 124 ARG A O 1
ATOM 1027 N N . ALA A 1 125 ? -32.636 -2.381 38.358 1.00 93.69 125 ALA A N 1
ATOM 1028 C CA . ALA A 1 125 ? -33.763 -2.715 37.486 1.00 93.69 125 ALA A CA 1
ATOM 1029 C C . ALA A 1 125 ? -35.043 -3.037 38.280 1.00 93.69 125 ALA A C 1
ATOM 1031 O O . ALA A 1 125 ? -36.122 -2.568 37.924 1.00 93.69 125 ALA A O 1
ATOM 1032 N N . ILE A 1 126 ? -34.915 -3.782 39.385 1.00 92.69 126 ILE A N 1
ATOM 1033 C CA . ILE A 1 126 ? -36.040 -4.076 40.283 1.00 92.69 126 ILE A CA 1
ATOM 1034 C C . ILE A 1 126 ? -36.585 -2.782 40.901 1.00 92.69 126 ILE A C 1
ATOM 1036 O O . ILE A 1 126 ? -37.790 -2.555 40.841 1.00 92.69 126 ILE A O 1
ATOM 1040 N N . GLN A 1 127 ? -35.722 -1.908 41.427 1.00 92.56 127 GLN A N 1
ATOM 1041 C CA . GLN A 1 127 ? -36.144 -0.616 41.986 1.00 92.56 127 GLN A CA 1
ATOM 1042 C C . GLN A 1 127 ? -36.875 0.249 40.954 1.00 92.56 127 GLN A C 1
ATOM 1044 O O . GLN A 1 127 ? -37.974 0.719 41.228 1.00 92.56 127 GLN A O 1
ATOM 1049 N N . THR A 1 128 ? -36.324 0.384 39.746 1.00 93.50 128 THR A N 1
ATOM 1050 C CA . THR A 1 128 ? -36.957 1.150 38.664 1.00 93.50 128 THR A CA 1
ATOM 1051 C C . THR A 1 128 ? -38.318 0.561 38.288 1.00 93.50 128 THR A C 1
ATOM 1053 O O . THR A 1 128 ? -39.276 1.301 38.081 1.00 93.50 128 THR A O 1
ATOM 1056 N N . SER A 1 129 ? -38.444 -0.771 38.244 1.00 91.94 129 SER A N 1
ATOM 1057 C CA . SER A 1 129 ? -39.738 -1.416 37.990 1.00 91.94 129 SER A CA 1
ATOM 1058 C C . SER A 1 129 ? -40.762 -1.119 39.092 1.00 91.94 129 SER A C 1
ATOM 1060 O O . SER A 1 129 ? -41.916 -0.843 38.779 1.00 91.94 129 SER A O 1
ATOM 1062 N N . GLN A 1 130 ? -40.344 -1.099 40.362 1.00 91.56 130 GLN A N 1
ATOM 1063 C CA . GLN A 1 130 ? -41.207 -0.766 41.500 1.00 91.56 130 GLN A CA 1
ATOM 1064 C C . GLN A 1 130 ? -41.644 0.704 41.471 1.00 91.56 130 GLN A C 1
ATOM 1066 O O . GLN A 1 130 ? -42.821 0.991 41.673 1.00 91.56 130 GLN A O 1
ATOM 1071 N N . GLU A 1 131 ? -40.737 1.633 41.157 1.00 91.69 131 GLU A N 1
ATOM 1072 C CA . GLU A 1 131 ? -41.063 3.055 40.974 1.00 91.69 131 GLU A CA 1
ATOM 1073 C C . GLU A 1 131 ? -42.100 3.275 39.867 1.00 91.69 131 GLU A C 1
ATOM 1075 O O . GLU A 1 131 ? -43.052 4.031 40.061 1.00 91.69 131 GLU A O 1
ATOM 1080 N N . LEU A 1 132 ? -41.967 2.586 38.728 1.00 90.31 132 LEU A N 1
ATOM 1081 C CA . LEU A 1 132 ? -42.944 2.666 37.637 1.00 90.31 132 LEU A CA 1
ATOM 1082 C C . LEU A 1 132 ? -44.335 2.179 38.072 1.00 90.31 132 LEU A C 1
ATOM 1084 O O . LEU A 1 132 ? -45.332 2.831 37.762 1.00 90.31 132 LEU A O 1
ATOM 1088 N N . GLN A 1 133 ? -44.410 1.071 38.816 1.00 86.44 133 GLN A N 1
ATOM 1089 C CA . GLN A 1 133 ? -45.678 0.555 39.347 1.00 86.44 133 GLN A CA 1
ATOM 1090 C C . GLN A 1 133 ? -46.315 1.539 40.338 1.00 86.44 133 GLN A C 1
ATOM 1092 O O . GLN A 1 133 ? -47.505 1.839 40.234 1.00 86.44 133 GLN A O 1
ATOM 1097 N N . ASN A 1 134 ? -45.518 2.105 41.246 1.00 86.38 134 ASN A N 1
ATOM 1098 C CA . ASN A 1 134 ? -45.991 3.085 42.224 1.00 86.38 134 ASN A CA 1
ATOM 1099 C C . ASN A 1 134 ? -46.522 4.357 41.545 1.00 86.38 134 ASN A C 1
ATOM 1101 O O . ASN A 1 134 ? -47.610 4.821 41.880 1.00 86.38 134 ASN A O 1
ATOM 1105 N N . ASN A 1 135 ? -45.810 4.881 40.543 1.00 83.81 135 ASN A N 1
ATOM 1106 C CA . ASN A 1 135 ? -46.229 6.071 39.796 1.00 83.81 135 ASN A CA 1
ATOM 1107 C C . ASN A 1 135 ? -47.537 5.856 39.016 1.00 83.81 135 ASN A C 1
ATOM 1109 O O . ASN A 1 135 ? -48.369 6.761 38.947 1.00 83.81 135 ASN A O 1
ATOM 1113 N N . ASN A 1 136 ? -47.751 4.662 38.458 1.00 81.25 136 ASN A N 1
ATOM 1114 C CA . ASN A 1 136 ? -49.005 4.322 37.779 1.00 81.25 136 ASN A CA 1
ATOM 1115 C C . ASN A 1 136 ? -50.186 4.212 38.759 1.00 81.25 136 ASN A C 1
ATOM 1117 O O . ASN A 1 136 ? -51.301 4.623 38.435 1.00 81.25 136 ASN A O 1
ATOM 1121 N N . ASN A 1 137 ? -49.941 3.713 39.972 1.00 75.00 137 ASN A N 1
ATOM 1122 C CA . ASN A 1 137 ? -50.969 3.563 41.004 1.00 75.00 137 ASN A CA 1
ATOM 1123 C C . ASN A 1 137 ? -51.375 4.910 41.642 1.00 75.00 137 ASN A C 1
ATOM 1125 O O . ASN A 1 137 ? -52.506 5.076 42.086 1.00 75.00 137 ASN A O 1
ATOM 1129 N N . VAL A 1 138 ? -50.469 5.897 41.663 1.00 74.75 138 VAL A N 1
ATOM 1130 C CA . VAL A 1 138 ? -50.770 7.281 42.088 1.00 74.75 138 VAL A CA 1
ATOM 1131 C C . VAL A 1 138 ? -51.587 8.039 41.035 1.00 74.75 138 VAL A C 1
ATOM 1133 O O . VAL A 1 138 ? -52.381 8.894 41.392 1.00 74.75 138 VAL A O 1
ATOM 1136 N N . LYS A 1 139 ? -51.433 7.722 39.743 1.00 66.38 139 LYS A N 1
ATOM 1137 C CA . LYS A 1 139 ? -52.188 8.355 38.642 1.00 66.38 139 LYS A CA 1
ATOM 1138 C C . LYS A 1 139 ? -53.627 7.856 38.475 1.00 66.38 139 LYS A C 1
ATOM 1140 O O . LYS A 1 139 ? -54.375 8.446 37.704 1.00 66.38 139 LYS A O 1
ATOM 1145 N N . THR A 1 140 ? -53.972 6.735 39.102 1.00 57.78 140 THR A N 1
ATOM 1146 C CA . THR A 1 140 ? -55.270 6.052 38.958 1.00 57.78 140 THR A CA 1
ATOM 1147 C C . THR A 1 140 ? -56.191 6.240 40.168 1.00 57.78 140 THR A C 1
ATOM 1149 O O . THR A 1 140 ? -57.317 5.747 40.148 1.00 57.78 140 THR A O 1
ATOM 1152 N N . LYS A 1 141 ? -55.735 6.972 41.190 1.00 51.38 141 LYS A N 1
ATOM 1153 C CA . LYS A 1 141 ? -56.540 7.489 42.304 1.00 51.38 141 LYS A CA 1
ATOM 1154 C C . LYS A 1 141 ? -56.737 8.988 42.140 1.00 51.38 141 LYS A C 1
ATOM 1156 O O . LYS A 1 141 ? -57.805 9.463 42.574 1.00 51.38 141 LYS A O 1
#